Protein AF-A0A496UBU1-F1 (afdb_monomer)

Sequence (103 aa):
MRTKIIILSIVVLLAPACGTSVSSLDEIQDRLNRNKCRMNREDLVFAIQGLEYEMDTVFTSIPQNLLDDSLLICPADSSLYVMITDGDNRRIQCSFCGDDSSF

Radius of gyration: 25.53 Å; Cα contacts (8 Å, |Δi|>4): 76; chains: 1; bounding box: 55×26×77 Å

Structure (mmCIF, N/CA/C/O backbone):
data_AF-A0A496UBU1-F1
#
_entry.id   AF-A0A496UBU1-F1
#
loop_
_atom_site.group_PDB
_atom_site.id
_atom_site.type_symbol
_atom_site.label_atom_id
_atom_site.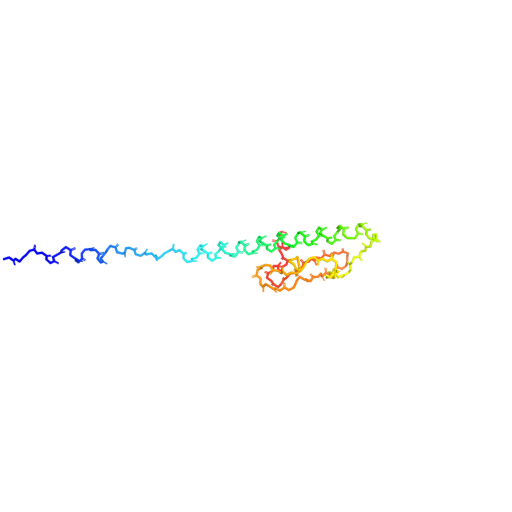label_alt_id
_atom_site.label_comp_id
_atom_site.label_asym_id
_atom_site.label_entity_id
_atom_site.label_seq_id
_atom_site.pdbx_PDB_ins_code
_atom_site.Cartn_x
_atom_site.Cartn_y
_atom_site.Cartn_z
_atom_site.occupancy
_atom_site.B_is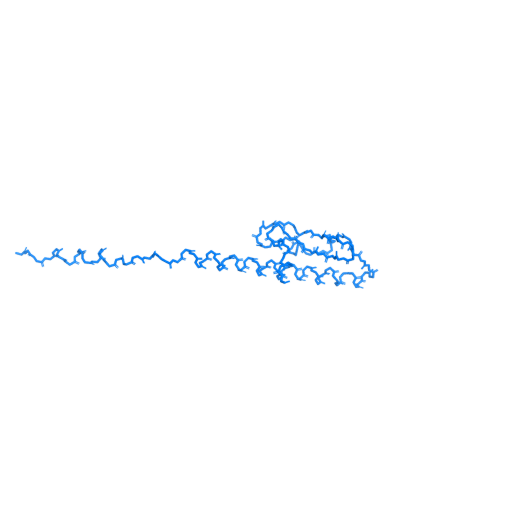o_or_equiv
_atom_site.auth_seq_id
_atom_site.auth_comp_id
_atom_site.auth_asym_id
_atom_site.auth_atom_id
_atom_site.pdbx_PDB_model_num
ATOM 1 N N . MET A 1 1 ? -43.960 0.366 63.990 1.00 46.31 1 MET A N 1
ATOM 2 C CA . MET A 1 1 ? -43.070 -0.217 62.959 1.00 46.31 1 MET A CA 1
ATOM 3 C C . MET A 1 1 ? -42.828 0.821 61.864 1.00 46.31 1 MET A C 1
ATOM 5 O O . MET A 1 1 ? -43.608 0.905 60.927 1.00 46.31 1 MET A O 1
ATOM 9 N N . ARG A 1 2 ? -41.827 1.695 62.024 1.00 52.62 2 ARG A N 1
ATOM 10 C CA . ARG A 1 2 ? -41.523 2.800 61.091 1.00 52.62 2 ARG A CA 1
ATOM 11 C C . ARG A 1 2 ? -40.009 3.029 61.059 1.00 52.62 2 ARG A C 1
ATOM 13 O O . ARG A 1 2 ? -39.524 4.019 61.582 1.00 52.62 2 ARG A O 1
ATOM 20 N N . THR A 1 3 ? -39.257 2.074 60.517 1.00 52.53 3 THR A N 1
ATOM 21 C CA . THR A 1 3 ? -37.785 2.184 60.466 1.00 52.53 3 THR A CA 1
ATOM 22 C C . THR A 1 3 ? -37.194 1.280 59.385 1.00 52.53 3 THR A C 1
ATOM 24 O O . THR A 1 3 ? -36.354 0.437 59.660 1.00 52.53 3 THR A O 1
ATOM 27 N N . LYS A 1 4 ? -37.680 1.376 58.140 1.00 50.75 4 LYS A N 1
ATOM 28 C CA . LYS A 1 4 ? -37.079 0.628 57.012 1.00 50.75 4 LYS A CA 1
ATOM 29 C C . LYS A 1 4 ? -36.929 1.411 55.699 1.00 50.75 4 LYS A C 1
ATOM 31 O O . LYS A 1 4 ? -36.459 0.840 54.729 1.00 50.75 4 LYS A O 1
ATOM 36 N N . ILE A 1 5 ? -37.274 2.703 55.650 1.00 54.75 5 ILE A N 1
ATOM 37 C CA . ILE A 1 5 ? -37.306 3.465 54.379 1.00 54.75 5 ILE A CA 1
ATOM 38 C C . ILE A 1 5 ? -36.032 4.309 54.147 1.00 54.75 5 ILE A C 1
ATOM 40 O O . ILE A 1 5 ? -35.789 4.762 53.040 1.00 54.75 5 ILE A O 1
ATOM 44 N N . ILE A 1 6 ? -35.154 4.473 55.143 1.00 51.53 6 ILE A N 1
ATOM 45 C CA . ILE A 1 6 ? -34.005 5.400 55.036 1.00 51.53 6 ILE A CA 1
ATOM 46 C C . ILE A 1 6 ? -32.822 4.804 54.241 1.00 51.53 6 ILE A C 1
ATOM 48 O O . ILE A 1 6 ? -31.971 5.537 53.752 1.00 51.53 6 ILE A O 1
ATOM 52 N N . ILE A 1 7 ? -32.769 3.481 54.048 1.00 52.53 7 ILE A N 1
ATOM 53 C CA . ILE A 1 7 ? -31.596 2.817 53.447 1.00 52.53 7 ILE A CA 1
ATOM 54 C C . ILE A 1 7 ? -31.634 2.842 51.905 1.00 52.53 7 ILE A C 1
ATOM 56 O O . ILE A 1 7 ? -30.587 2.765 51.268 1.00 52.53 7 ILE A O 1
ATOM 60 N N . LEU A 1 8 ? -32.805 3.028 51.280 1.00 47.91 8 LEU A N 1
ATOM 61 C CA . LEU A 1 8 ? -32.906 3.040 49.812 1.00 47.91 8 LEU A CA 1
ATOM 62 C C . LEU A 1 8 ? -32.420 4.357 49.176 1.00 47.91 8 LEU A C 1
ATOM 64 O O . LEU A 1 8 ? -32.061 4.377 48.003 1.00 47.91 8 LEU A O 1
ATOM 68 N N . SER A 1 9 ? -32.371 5.449 49.943 1.00 49.06 9 SER A N 1
ATOM 69 C CA . SER A 1 9 ? -32.007 6.780 49.437 1.00 49.06 9 SER A CA 1
ATOM 70 C C . SER A 1 9 ? -30.496 6.991 49.297 1.00 49.06 9 SER A C 1
ATOM 72 O O . SER A 1 9 ? -30.072 7.926 48.627 1.00 49.06 9 SER A O 1
ATOM 74 N N . ILE A 1 10 ? -29.675 6.143 49.925 1.00 52.09 10 ILE A N 1
ATOM 75 C CA . ILE A 1 10 ? -28.210 6.302 49.950 1.00 52.09 10 ILE A CA 1
ATOM 76 C C . ILE A 1 10 ? -27.555 5.648 48.723 1.00 52.09 10 ILE A C 1
ATOM 78 O O . ILE A 1 10 ? -26.524 6.120 48.255 1.00 52.09 10 ILE A O 1
ATOM 82 N N . VAL A 1 11 ? -28.180 4.624 48.131 1.00 53.03 11 VAL A N 1
ATOM 83 C CA . VAL A 1 11 ? -27.635 3.936 46.944 1.00 53.03 11 VAL A CA 1
ATOM 84 C C . VAL A 1 11 ? -27.748 4.797 45.676 1.00 53.03 11 VAL A C 1
ATOM 86 O O . VAL A 1 11 ? -26.901 4.706 44.796 1.00 53.03 11 VAL A O 1
ATOM 89 N N . VAL A 1 12 ? -28.729 5.703 45.602 1.00 53.47 12 VAL A N 1
ATOM 90 C CA . VAL A 1 12 ? -28.912 6.612 44.450 1.00 53.47 12 VAL A CA 1
ATOM 91 C C . VAL A 1 12 ? -27.923 7.793 44.468 1.00 53.47 12 VAL A C 1
ATOM 93 O O . VAL A 1 12 ? -27.646 8.383 43.431 1.00 53.47 12 VAL A O 1
ATOM 96 N N . LEU A 1 13 ? -27.329 8.108 45.624 1.00 49.25 13 LEU A N 1
ATOM 97 C CA . LEU A 1 13 ? -26.330 9.178 45.788 1.00 49.25 13 LEU A CA 1
ATOM 98 C C . LEU A 1 13 ? -24.878 8.707 45.583 1.00 49.25 13 LEU A C 1
ATOM 100 O O . LEU A 1 13 ? -23.959 9.521 45.613 1.00 49.25 13 LEU A O 1
ATOM 104 N N . LEU A 1 14 ? -24.673 7.409 45.342 1.00 49.53 14 LEU A N 1
ATOM 105 C CA . LEU A 1 14 ? -23.378 6.776 45.062 1.00 49.53 14 LEU A CA 1
ATOM 106 C C . LEU A 1 14 ? -23.234 6.379 43.586 1.00 49.53 14 LEU A C 1
ATOM 108 O O . LEU A 1 14 ? -22.511 5.441 43.262 1.00 49.53 14 LEU A O 1
ATOM 112 N N . ALA A 1 15 ? -23.869 7.125 42.683 1.00 48.31 15 ALA A N 1
ATOM 113 C CA . ALA A 1 15 ? -23.397 7.241 41.311 1.00 48.31 15 ALA A CA 1
ATOM 114 C C . ALA A 1 15 ? -22.420 8.430 41.238 1.00 48.31 15 ALA A C 1
ATOM 116 O O . ALA A 1 15 ? -22.824 9.516 40.811 1.00 48.31 15 ALA A O 1
ATOM 117 N N . PRO A 1 16 ? -21.147 8.303 41.677 1.00 47.47 16 PRO A N 1
ATOM 118 C CA . PRO A 1 16 ? -20.160 9.273 41.265 1.00 47.47 16 PRO A CA 1
ATOM 119 C C . PRO A 1 16 ? -20.033 9.124 39.750 1.00 47.47 16 PRO A C 1
ATO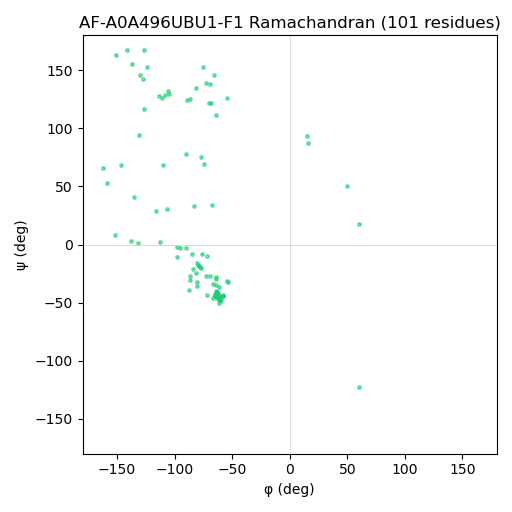M 121 O O . PRO A 1 16 ? -19.629 8.082 39.242 1.00 47.47 16 PRO A O 1
ATOM 124 N N . ALA A 1 17 ? -20.487 10.159 39.050 1.00 52.69 17 ALA A N 1
ATOM 125 C CA . ALA A 1 17 ? -19.939 10.649 37.799 1.00 52.69 17 ALA A CA 1
ATOM 126 C C . ALA A 1 17 ? -18.987 9.666 37.089 1.00 52.69 17 ALA A C 1
ATOM 128 O O . ALA A 1 17 ? -17.768 9.751 37.225 1.00 52.69 17 ALA A O 1
ATOM 129 N N . CYS A 1 18 ? -19.539 8.776 36.262 1.00 55.59 18 CYS A N 1
ATOM 130 C CA . CYS A 1 18 ? -18.784 8.169 35.169 1.00 55.59 18 CYS A CA 1
ATOM 131 C C . CYS A 1 18 ? -18.644 9.249 34.084 1.00 55.59 18 CYS A C 1
ATOM 133 O O . CYS A 1 18 ? -19.358 9.273 33.088 1.00 55.59 18 CYS A O 1
ATOM 135 N N . GLY A 1 19 ? -17.844 10.266 34.394 1.00 49.97 19 GLY A N 1
ATOM 136 C CA . GLY A 1 19 ? -17.845 11.555 33.717 1.00 49.97 19 GLY A CA 1
ATOM 137 C C . GLY A 1 19 ? -16.439 12.034 33.410 1.00 49.97 19 GLY A C 1
ATOM 138 O O . GLY A 1 19 ? -16.171 13.208 33.598 1.00 49.97 19 GLY A O 1
ATOM 139 N N . THR A 1 20 ? -15.547 11.140 32.978 1.00 53.44 20 THR A N 1
ATOM 140 C CA . THR A 1 20 ? -14.216 11.474 32.437 1.00 53.44 20 THR A CA 1
ATOM 141 C C . TH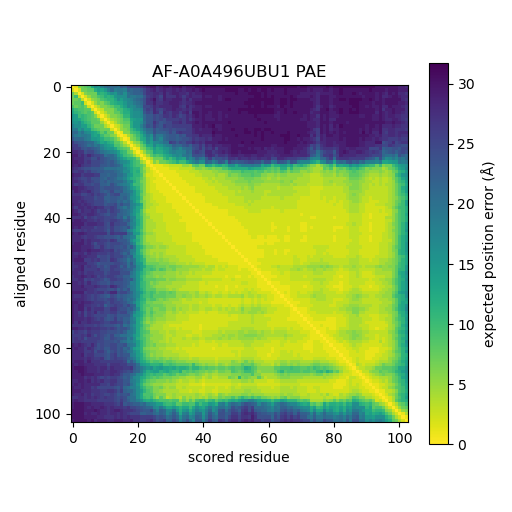R A 1 20 ? -13.644 10.293 31.637 1.00 53.44 20 THR A C 1
ATOM 143 O O . THR A 1 20 ? -12.675 9.662 32.050 1.00 53.44 20 THR A O 1
ATOM 146 N N . SER A 1 21 ? -14.235 9.910 30.499 1.00 46.53 21 SER A N 1
ATOM 147 C CA . SER A 1 21 ? -13.607 8.873 29.640 1.00 46.53 21 SER A CA 1
ATOM 148 C C . SER A 1 21 ? -13.926 8.956 28.148 1.00 46.53 21 SER A C 1
ATOM 150 O O . SER A 1 21 ? -13.567 8.047 27.413 1.00 46.53 21 SER A O 1
ATOM 152 N N . VAL A 1 22 ? -14.595 10.009 27.672 1.00 50.56 22 VAL A N 1
ATOM 153 C CA . VAL A 1 22 ? -14.911 10.115 26.235 1.00 50.56 22 VAL A CA 1
ATOM 154 C C . VAL A 1 22 ? -13.694 10.626 25.449 1.00 50.56 22 VAL A C 1
ATOM 156 O O . VAL A 1 22 ? -13.389 10.110 24.386 1.00 50.56 22 VAL A O 1
ATOM 159 N N . SER A 1 23 ? -12.891 11.528 26.034 1.00 53.38 23 SER A N 1
ATOM 160 C CA . SER A 1 23 ? -11.725 12.112 25.347 1.00 53.38 23 SER A CA 1
ATOM 161 C C . SER A 1 23 ? -10.566 11.136 25.096 1.00 53.38 23 SER A C 1
ATOM 163 O O . SER A 1 23 ? -9.799 11.361 24.168 1.00 53.38 23 SER A O 1
ATOM 165 N N . SER A 1 24 ? -10.393 10.089 25.913 1.00 63.59 24 SER A N 1
ATOM 166 C CA . SER A 1 24 ? -9.265 9.153 25.767 1.00 63.59 24 SER A CA 1
ATOM 167 C C . SER A 1 24 ? -9.552 8.025 24.779 1.00 63.59 24 SER A C 1
ATOM 169 O O . SER A 1 24 ? -8.633 7.534 24.132 1.00 63.59 24 SER A O 1
ATOM 171 N N . LEU A 1 25 ? -10.812 7.604 24.650 1.00 77.56 25 LEU A N 1
ATOM 172 C CA . LEU A 1 25 ? -11.208 6.541 23.726 1.00 77.56 25 LEU A CA 1
ATOM 173 C C . LEU A 1 25 ? -11.140 7.003 22.272 1.00 77.56 25 LEU A C 1
ATOM 175 O O . LEU A 1 25 ? -10.591 6.277 21.445 1.00 77.56 25 LEU A O 1
ATOM 179 N N . ASP A 1 26 ? -11.611 8.216 21.985 1.00 80.06 26 ASP A N 1
ATOM 180 C CA . ASP A 1 26 ? -11.547 8.791 20.638 1.00 80.06 26 ASP A CA 1
ATOM 181 C C . ASP A 1 26 ? -10.089 8.982 20.189 1.00 80.06 26 ASP A C 1
ATOM 183 O O . ASP A 1 26 ? -9.719 8.598 19.082 1.00 80.06 26 ASP A O 1
ATOM 187 N N . GLU A 1 27 ? -9.211 9.452 21.084 1.00 82.56 27 GLU A N 1
ATOM 188 C CA . GLU A 1 27 ? -7.775 9.579 20.800 1.00 82.56 27 GLU A CA 1
ATOM 189 C C . GLU A 1 27 ? -7.112 8.215 20.528 1.00 82.56 27 GLU A C 1
ATOM 191 O O . GLU A 1 27 ? -6.288 8.074 19.617 1.00 82.56 27 GLU A O 1
ATOM 196 N N . ILE A 1 28 ? -7.471 7.184 21.299 1.00 86.62 28 ILE A N 1
ATOM 197 C CA . ILE A 1 28 ? -6.965 5.820 21.096 1.00 86.62 28 ILE A CA 1
ATOM 198 C C . ILE A 1 28 ? -7.446 5.265 19.754 1.00 86.62 28 ILE A C 1
ATOM 200 O O . ILE A 1 28 ? -6.650 4.669 19.022 1.00 86.62 28 ILE A O 1
ATOM 204 N N . GLN A 1 29 ? -8.720 5.470 19.423 1.00 86.62 29 GLN A N 1
ATOM 205 C CA . GLN A 1 29 ? -9.308 5.017 18.169 1.00 86.62 29 GLN A CA 1
ATOM 206 C C . GLN A 1 29 ? -8.625 5.677 16.966 1.00 86.62 29 GLN A C 1
ATOM 208 O O . GLN A 1 29 ? -8.244 4.990 16.014 1.00 86.62 29 GLN A O 1
ATOM 213 N N . ASP A 1 30 ? -8.382 6.981 17.044 1.00 85.25 30 ASP A N 1
ATOM 214 C CA . ASP A 1 30 ? -7.664 7.744 16.027 1.00 85.25 30 ASP A CA 1
ATOM 215 C C . ASP A 1 30 ? -6.234 7.239 15.818 1.00 85.25 30 ASP A C 1
ATOM 217 O O . ASP A 1 30 ? -5.789 7.032 14.684 1.00 85.25 30 ASP A O 1
ATOM 221 N N . ARG A 1 31 ? -5.503 6.987 16.909 1.00 86.44 31 ARG A N 1
ATOM 222 C CA . ARG A 1 31 ? -4.141 6.433 16.841 1.00 86.44 31 ARG A CA 1
ATOM 223 C C . ARG A 1 31 ? -4.130 5.029 16.245 1.00 86.44 31 ARG A C 1
ATOM 225 O O . ARG A 1 31 ? -3.239 4.713 15.456 1.00 86.44 31 ARG A O 1
ATOM 232 N N . LEU A 1 32 ? -5.107 4.195 16.596 1.00 90.06 32 LEU A N 1
ATOM 233 C CA . LEU A 1 32 ? -5.275 2.865 16.012 1.00 90.06 32 LEU A CA 1
ATOM 234 C C . LEU A 1 32 ? -5.532 2.945 14.507 1.00 90.06 32 LEU A C 1
ATOM 236 O O . LEU A 1 32 ? -4.884 2.224 13.751 1.00 90.06 32 LEU A O 1
ATOM 240 N N . ASN A 1 33 ? -6.424 3.831 14.070 1.00 88.69 33 ASN A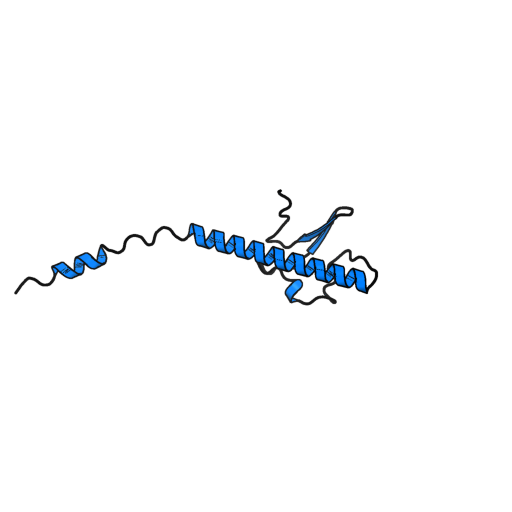 N 1
ATOM 241 C CA . ASN A 1 33 ? -6.751 4.003 12.656 1.00 88.69 33 ASN A CA 1
ATOM 242 C C . ASN A 1 33 ? -5.547 4.513 11.848 1.00 88.69 33 ASN A C 1
ATOM 244 O O . ASN A 1 33 ? -5.240 3.944 10.798 1.00 88.69 33 ASN A O 1
ATOM 248 N N . ARG A 1 34 ? -4.795 5.494 12.371 1.00 87.88 34 ARG A N 1
ATOM 249 C CA . ARG A 1 34 ? -3.538 5.959 11.750 1.00 87.88 34 ARG A CA 1
ATOM 250 C C . ARG A 1 34 ? -2.494 4.845 11.651 1.00 87.88 34 ARG A C 1
ATOM 252 O O . ARG A 1 34 ? -1.907 4.650 10.592 1.00 87.88 34 ARG A O 1
ATOM 259 N N . ASN A 1 35 ? -2.308 4.061 12.714 1.00 89.38 35 ASN A N 1
ATOM 260 C CA . ASN A 1 35 ? -1.357 2.946 12.704 1.00 89.38 35 ASN A CA 1
ATOM 261 C C . ASN A 1 35 ? -1.748 1.846 11.710 1.00 89.38 35 ASN A C 1
ATOM 263 O O . ASN A 1 35 ? -0.891 1.374 10.967 1.00 89.38 35 ASN A O 1
ATOM 267 N N . LYS A 1 36 ? -3.030 1.458 11.670 1.00 90.62 36 LYS A N 1
ATOM 268 C CA . LYS A 1 36 ? -3.539 0.473 10.701 1.00 90.62 36 LYS A CA 1
ATOM 269 C C . LYS A 1 36 ? -3.291 0.932 9.273 1.00 90.62 36 LYS A C 1
ATOM 271 O O . LYS A 1 36 ? -2.826 0.159 8.445 1.00 90.62 36 LYS A O 1
ATOM 276 N N . CYS A 1 37 ? -3.570 2.201 9.007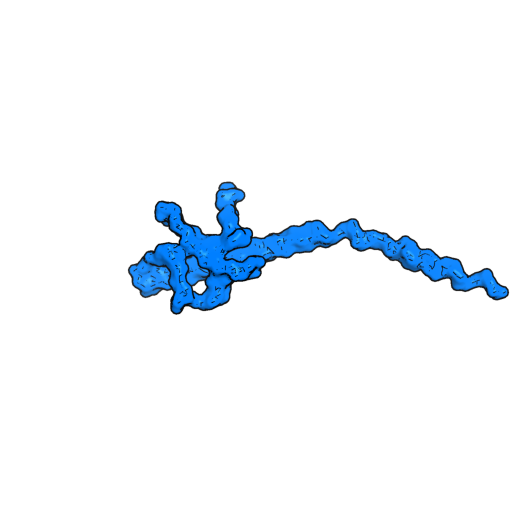 1.00 90.38 37 CYS A N 1
ATOM 277 C CA . CYS A 1 37 ? -3.349 2.778 7.699 1.00 90.38 37 CYS A CA 1
ATOM 278 C C . CYS A 1 37 ? -1.870 2.829 7.308 1.00 90.38 37 CYS A C 1
ATOM 280 O O . CYS A 1 37 ? -1.535 2.501 6.171 1.00 90.38 37 CYS A O 1
ATOM 282 N N . ARG A 1 38 ? -0.986 3.212 8.239 1.00 90.50 38 ARG A N 1
ATOM 283 C CA . ARG A 1 38 ? 0.462 3.221 8.005 1.00 90.50 38 ARG A CA 1
ATOM 284 C C . ARG A 1 38 ? 0.974 1.825 7.664 1.00 90.50 38 ARG A C 1
ATOM 286 O O . ARG A 1 38 ? 1.684 1.684 6.680 1.00 90.50 38 ARG A O 1
ATOM 293 N N . MET A 1 39 ? 0.572 0.822 8.443 1.00 92.69 39 MET A N 1
ATOM 294 C CA . MET A 1 39 ? 0.977 -0.568 8.232 1.00 92.69 39 MET A CA 1
ATOM 295 C C . MET A 1 39 ? 0.511 -1.077 6.863 1.00 92.69 39 MET A C 1
ATOM 297 O O . MET A 1 39 ? 1.330 -1.511 6.067 1.00 92.69 39 MET A O 1
ATOM 301 N N . ASN A 1 40 ? -0.772 -0.897 6.530 1.00 94.00 40 ASN A N 1
ATOM 302 C CA . ASN A 1 40 ? -1.302 -1.334 5.237 1.00 94.00 40 ASN A CA 1
ATOM 303 C C . ASN A 1 40 ? -0.659 -0.592 4.051 1.00 94.00 40 ASN A C 1
ATOM 305 O O . ASN A 1 40 ? -0.440 -1.170 2.991 1.00 94.00 40 ASN A O 1
ATOM 309 N N . ARG A 1 41 ? -0.323 0.694 4.227 1.00 93.06 41 ARG A N 1
ATOM 310 C CA . ARG A 1 41 ? 0.427 1.468 3.229 1.00 93.06 41 ARG A CA 1
ATOM 311 C C . ARG A 1 41 ? 1.831 0.900 3.023 1.00 93.06 41 ARG A C 1
ATOM 313 O O . ARG A 1 41 ? 2.263 0.802 1.882 1.00 93.06 41 ARG A O 1
ATOM 320 N N . GLU A 1 42 ? 2.546 0.575 4.097 1.00 93.31 42 GLU A N 1
ATOM 321 C CA . GLU A 1 42 ? 3.883 -0.029 4.017 1.00 93.31 42 GLU A CA 1
ATOM 322 C C . GLU A 1 42 ? 3.824 -1.396 3.328 1.00 93.31 42 GLU A C 1
ATOM 324 O O . GLU A 1 42 ? 4.595 -1.628 2.398 1.00 93.31 42 GLU A O 1
ATOM 329 N N . ASP A 1 43 ? 2.855 -2.240 3.687 1.00 95.19 43 ASP A N 1
ATOM 330 C CA . ASP A 1 43 ? 2.631 -3.539 3.042 1.00 95.19 43 ASP A CA 1
ATOM 331 C C . ASP A 1 43 ? 2.371 -3.384 1.534 1.00 95.19 43 ASP A C 1
ATOM 333 O O . ASP A 1 43 ? 2.968 -4.086 0.716 1.00 95.19 43 ASP A O 1
ATOM 337 N N . LEU A 1 44 ? 1.543 -2.408 1.144 1.00 95.12 44 LEU A N 1
ATOM 338 C CA . LEU A 1 44 ? 1.285 -2.084 -0.259 1.00 95.12 44 LEU A CA 1
ATOM 339 C C . LEU A 1 44 ? 2.548 -1.587 -0.987 1.00 95.12 44 LEU A C 1
ATOM 341 O O . LEU A 1 44 ? 2.788 -1.983 -2.128 1.00 95.12 44 LEU A O 1
ATOM 345 N N . VAL A 1 45 ? 3.375 -0.749 -0.348 1.00 94.06 45 VAL A N 1
ATOM 346 C CA . VAL A 1 45 ? 4.664 -0.314 -0.919 1.00 94.06 45 VAL A CA 1
ATOM 347 C C . VAL A 1 45 ? 5.574 -1.516 -1.157 1.00 94.06 45 VAL A C 1
ATOM 349 O O . VAL A 1 45 ? 6.125 -1.643 -2.251 1.00 94.06 45 VAL A O 1
ATOM 352 N N . PHE A 1 46 ? 5.710 -2.407 -0.174 1.00 95.50 46 PHE A N 1
ATOM 353 C CA . PHE A 1 46 ? 6.532 -3.608 -0.309 1.00 95.50 46 PHE A CA 1
ATOM 354 C C . PHE A 1 46 ? 6.021 -4.536 -1.411 1.00 95.50 46 PHE A C 1
ATOM 356 O O . PHE A 1 46 ? 6.824 -5.038 -2.196 1.00 95.50 46 PHE A O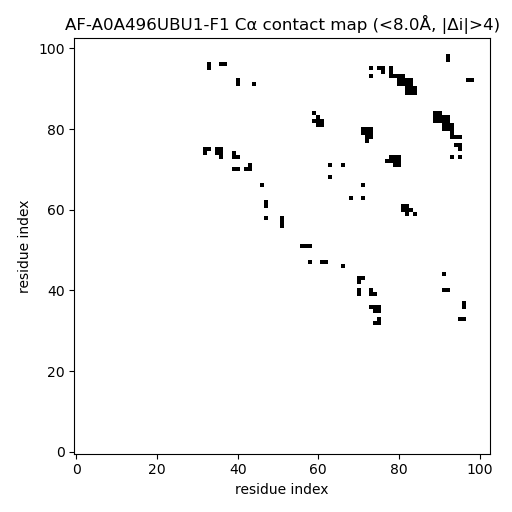 1
ATOM 363 N N . ALA A 1 47 ? 4.705 -4.725 -1.520 1.00 96.50 47 ALA A N 1
ATOM 364 C CA . ALA A 1 47 ? 4.110 -5.540 -2.574 1.00 96.50 47 ALA A CA 1
ATOM 365 C C . ALA A 1 47 ? 4.401 -4.966 -3.971 1.00 96.50 47 ALA A C 1
ATOM 367 O O . ALA A 1 47 ? 4.827 -5.696 -4.864 1.00 96.50 47 ALA A O 1
ATOM 368 N N . ILE A 1 48 ? 4.250 -3.648 -4.149 1.00 96.06 48 ILE A N 1
ATOM 369 C CA . ILE A 1 48 ? 4.582 -2.980 -5.415 1.00 96.06 48 ILE A CA 1
ATOM 370 C C . ILE A 1 48 ? 6.074 -3.119 -5.723 1.00 96.06 48 ILE A C 1
ATOM 372 O O . ILE A 1 48 ? 6.415 -3.492 -6.838 1.00 96.06 48 ILE A O 1
ATOM 376 N N . GLN A 1 49 ? 6.961 -2.876 -4.755 1.00 95.31 49 GLN A N 1
ATOM 377 C CA . GLN A 1 49 ? 8.408 -3.027 -4.952 1.00 95.31 49 GLN A CA 1
ATOM 378 C C . GLN A 1 49 ? 8.806 -4.465 -5.309 1.00 95.31 49 GLN A C 1
ATOM 380 O O . GLN A 1 49 ? 9.695 -4.666 -6.135 1.00 95.31 49 GLN A O 1
ATOM 385 N N . GLY A 1 50 ? 8.139 -5.459 -4.718 1.00 96.81 50 GLY A N 1
ATOM 386 C CA . GLY A 1 50 ? 8.312 -6.865 -5.078 1.00 96.81 50 GLY A CA 1
ATOM 387 C C . GLY A 1 50 ? 7.954 -7.120 -6.542 1.00 96.81 50 GLY A C 1
ATOM 388 O O . GLY A 1 50 ? 8.762 -7.678 -7.280 1.00 96.81 50 GLY A O 1
ATOM 389 N N . LEU A 1 51 ? 6.797 -6.624 -6.989 1.00 97.06 51 LEU A N 1
ATOM 390 C CA . LEU A 1 51 ? 6.370 -6.733 -8.388 1.00 97.06 51 LEU A CA 1
ATOM 391 C C . LEU A 1 51 ? 7.312 -5.990 -9.347 1.00 97.06 51 LEU A C 1
ATOM 393 O O . LEU A 1 51 ? 7.633 -6.508 -10.413 1.00 97.06 51 LEU A O 1
ATOM 397 N N . GLU A 1 52 ? 7.772 -4.792 -8.979 1.00 96.44 52 GLU A N 1
ATOM 398 C CA . GLU A 1 52 ? 8.744 -4.015 -9.763 1.00 96.44 52 GLU A CA 1
ATOM 399 C C . GLU A 1 52 ? 10.042 -4.793 -9.976 1.00 96.44 52 GLU A C 1
ATOM 401 O O . GLU A 1 52 ? 10.562 -4.839 -11.092 1.00 96.44 52 GLU A O 1
ATOM 406 N N . TYR A 1 53 ? 10.531 -5.448 -8.921 1.00 97.19 53 TYR A N 1
ATOM 407 C CA . TYR A 1 53 ? 11.721 -6.286 -8.983 1.00 97.19 53 TYR A CA 1
ATOM 408 C C . TYR A 1 53 ? 11.512 -7.533 -9.850 1.00 97.19 53 TYR A C 1
ATOM 410 O O . TYR A 1 53 ? 12.357 -7.849 -10.686 1.00 97.19 53 TYR A O 1
ATOM 418 N N . GLU A 1 54 ? 10.391 -8.237 -9.679 1.00 97.31 54 GLU A N 1
ATOM 419 C CA . GLU A 1 54 ? 10.092 -9.460 -10.436 1.00 97.31 54 GLU A CA 1
ATOM 420 C C . GLU A 1 54 ? 9.878 -9.196 -11.931 1.00 97.31 54 GLU A C 1
ATOM 422 O O . GLU A 1 54 ? 10.232 -10.029 -12.768 1.00 97.31 54 GLU A O 1
ATOM 427 N N . MET A 1 55 ? 9.302 -8.042 -12.269 1.00 96.94 55 MET A N 1
ATOM 428 C CA . MET A 1 55 ? 8.950 -7.676 -13.641 1.00 96.94 55 MET A CA 1
ATOM 429 C C . MET A 1 55 ? 9.985 -6.782 -14.334 1.00 96.94 55 MET A C 1
ATOM 431 O O . MET A 1 55 ? 9.780 -6.442 -15.499 1.00 96.94 55 MET A O 1
ATOM 435 N N . ASP A 1 56 ? 11.060 -6.394 -13.639 1.00 96.19 56 ASP A N 1
ATOM 436 C CA . ASP A 1 56 ? 12.069 -5.432 -14.110 1.00 96.19 56 ASP A CA 1
ATOM 437 C C . ASP A 1 56 ? 11.421 -4.146 -14.661 1.00 96.19 56 ASP A C 1
ATOM 439 O O . ASP A 1 56 ? 11.635 -3.717 -15.799 1.00 96.19 56 ASP A O 1
ATOM 443 N N . THR A 1 57 ? 10.521 -3.562 -13.867 1.00 94.75 57 THR A N 1
ATOM 444 C CA . THR A 1 57 ? 9.736 -2.391 -14.267 1.00 94.75 57 THR A CA 1
ATOM 445 C C . THR A 1 57 ? 9.555 -1.404 -13.125 1.00 94.75 57 THR A C 1
ATOM 447 O O . THR A 1 57 ? 9.819 -1.707 -11.967 1.00 94.75 57 THR A O 1
ATOM 450 N N . VAL A 1 58 ? 9.086 -0.202 -13.455 1.00 92.69 58 VAL A N 1
ATOM 451 C CA . VAL A 1 58 ? 8.752 0.840 -12.483 1.00 92.69 58 VAL A CA 1
ATOM 452 C C . VAL A 1 58 ? 7.330 1.300 -12.756 1.00 92.69 58 VAL A C 1
ATOM 454 O O . VAL A 1 58 ? 7.033 1.847 -13.822 1.00 92.69 58 VAL A O 1
ATOM 457 N N . PHE A 1 59 ? 6.438 1.089 -11.794 1.00 92.25 59 PHE A N 1
ATOM 458 C CA . PHE A 1 59 ? 5.048 1.491 -11.918 1.00 92.25 59 PHE A CA 1
ATOM 459 C C . PHE A 1 59 ? 4.875 2.981 -11.600 1.00 92.25 59 PHE A C 1
ATOM 461 O O . PHE A 1 59 ? 5.373 3.510 -10.605 1.00 92.25 59 PHE A O 1
ATOM 468 N N . THR A 1 60 ? 4.112 3.668 -12.446 1.00 91.00 60 THR A N 1
ATOM 469 C CA . THR A 1 60 ? 3.685 5.064 -12.238 1.00 91.00 60 THR A CA 1
ATOM 470 C C . THR A 1 60 ? 2.295 5.166 -11.604 1.00 91.00 60 THR A C 1
ATOM 472 O O . THR A 1 60 ? 1.807 6.258 -11.328 1.00 91.00 60 THR A O 1
ATOM 475 N N . SER A 1 61 ? 1.636 4.027 -11.385 1.00 92.75 61 SER A N 1
ATOM 476 C CA . SER A 1 61 ? 0.332 3.903 -10.734 1.00 92.75 61 SER A CA 1
ATOM 477 C C . SER A 1 61 ? 0.235 2.550 -10.029 1.00 92.75 61 SER A C 1
ATOM 479 O O . SER A 1 61 ? 1.023 1.653 -10.306 1.00 92.75 61 SER A O 1
ATOM 481 N N . ILE A 1 62 ? -0.710 2.388 -9.101 1.00 94.12 62 ILE A N 1
ATOM 482 C CA . ILE A 1 62 ? -0.879 1.119 -8.378 1.00 94.12 62 ILE A CA 1
ATOM 483 C C . ILE A 1 62 ? -1.392 0.046 -9.359 1.00 94.12 62 ILE A C 1
ATOM 485 O O . ILE A 1 62 ? -2.468 0.243 -9.932 1.00 94.12 62 ILE A O 1
ATOM 489 N N . PRO A 1 63 ? -0.680 -1.083 -9.550 1.00 94.12 63 PRO A N 1
ATOM 490 C CA . PRO A 1 63 ? -1.094 -2.149 -10.459 1.00 94.12 63 PRO A CA 1
ATOM 491 C C . PRO A 1 63 ? -2.209 -2.997 -9.827 1.00 94.12 63 PRO A C 1
ATOM 493 O O . PRO A 1 63 ? -1.980 -4.107 -9.355 1.00 94.12 63 PRO A O 1
ATOM 496 N N . GLN A 1 64 ? -3.433 -2.461 -9.791 1.00 93.19 64 GLN A N 1
ATOM 497 C CA . GLN A 1 64 ? -4.576 -3.055 -9.075 1.00 93.19 64 GLN A CA 1
ATOM 498 C C . GLN A 1 64 ? -4.872 -4.508 -9.473 1.00 93.19 64 GLN A C 1
ATOM 500 O O . GLN A 1 64 ? -5.323 -5.292 -8.655 1.00 93.19 64 GLN A O 1
ATOM 505 N N . ASN A 1 65 ? -4.599 -4.884 -10.721 1.00 93.19 65 ASN A N 1
ATOM 506 C CA . ASN A 1 65 ? -4.831 -6.232 -11.239 1.00 93.19 65 ASN A CA 1
ATOM 507 C C . ASN A 1 65 ? -3.790 -7.273 -10.789 1.00 93.19 65 ASN A C 1
ATOM 509 O O . ASN A 1 65 ? -3.955 -8.451 -11.100 1.00 93.19 65 ASN A O 1
ATOM 513 N N . LEU A 1 66 ? -2.707 -6.843 -10.139 1.00 93.19 66 LEU A N 1
ATOM 514 C CA . LEU A 1 66 ? -1.607 -7.697 -9.678 1.00 93.19 66 LEU A CA 1
ATOM 515 C C . LEU A 1 66 ? -1.527 -7.781 -8.147 1.00 93.19 66 LEU A C 1
ATOM 517 O O . LEU A 1 66 ? -0.614 -8.406 -7.618 1.00 93.19 66 LEU A O 1
ATOM 521 N N . LEU A 1 67 ? -2.449 -7.128 -7.440 1.00 94.06 67 LEU A N 1
ATOM 522 C CA . LEU A 1 67 ? -2.445 -6.991 -5.988 1.00 94.06 67 LEU A CA 1
ATOM 523 C C . LEU A 1 67 ? -3.754 -7.515 -5.402 1.00 94.06 67 LEU A C 1
ATOM 525 O O . LEU A 1 67 ? -4.797 -7.460 -6.047 1.00 94.06 67 LEU A O 1
ATOM 529 N N . ASP A 1 68 ? -3.699 -7.974 -4.154 1.00 93.00 68 ASP A N 1
ATOM 530 C CA . ASP A 1 68 ? -4.894 -8.370 -3.416 1.00 93.00 68 ASP A CA 1
ATOM 531 C C . ASP A 1 68 ? -5.763 -7.150 -3.071 1.00 93.00 68 ASP A C 1
ATOM 533 O O . ASP A 1 68 ? -5.260 -6.126 -2.595 1.00 93.00 68 ASP A O 1
ATOM 537 N N . ASP A 1 69 ? -7.086 -7.286 -3.216 1.00 88.06 69 ASP A N 1
ATOM 538 C CA . ASP A 1 69 ? -8.066 -6.222 -2.939 1.00 88.06 69 ASP A CA 1
ATOM 539 C C . ASP A 1 69 ? -7.921 -5.621 -1.530 1.00 88.06 69 ASP A C 1
ATOM 541 O O . ASP A 1 69 ? -8.152 -4.428 -1.321 1.00 88.06 69 ASP A O 1
ATOM 545 N N . SER A 1 70 ? -7.496 -6.429 -0.553 1.00 89.94 70 SER A N 1
ATOM 546 C CA . SER A 1 70 ? -7.282 -5.987 0.829 1.00 89.94 70 SER A CA 1
ATOM 547 C C . SER A 1 70 ? -6.180 -4.938 0.969 1.00 89.94 70 SER A C 1
ATOM 549 O O . SER A 1 70 ? -6.243 -4.121 1.884 1.00 89.94 70 SER A O 1
ATOM 551 N N . LEU A 1 71 ? -5.186 -4.937 0.077 1.00 92.94 71 LEU A N 1
ATOM 552 C CA . LEU A 1 71 ? -4.094 -3.960 0.094 1.00 92.94 71 LEU A CA 1
ATOM 553 C C . LEU A 1 71 ? -4.504 -2.635 -0.557 1.00 92.94 71 LEU A C 1
ATOM 555 O O . LEU A 1 71 ? -3.943 -1.589 -0.235 1.00 92.94 71 LEU A O 1
ATOM 559 N N . LEU A 1 72 ? -5.493 -2.662 -1.452 1.00 92.94 72 LEU A N 1
ATOM 560 C CA . LEU A 1 72 ? -5.912 -1.499 -2.236 1.00 92.94 72 LEU A CA 1
ATOM 561 C C . LEU A 1 72 ? -6.798 -0.525 -1.448 1.00 92.94 72 LEU A C 1
ATOM 563 O O . LEU A 1 72 ? -6.919 0.640 -1.836 1.00 92.94 72 LEU A O 1
ATOM 567 N N . ILE A 1 73 ? -7.398 -0.981 -0.346 1.00 92.62 73 ILE A N 1
ATOM 568 C CA . ILE A 1 73 ? -8.380 -0.228 0.438 1.00 92.62 73 ILE A CA 1
ATOM 569 C C . ILE A 1 73 ? -7.776 0.217 1.771 1.00 92.62 73 ILE A C 1
ATOM 571 O O . ILE A 1 73 ? -7.246 -0.577 2.545 1.00 92.62 73 ILE A O 1
ATOM 575 N N . CYS A 1 74 ? -7.902 1.505 2.070 1.00 91.38 74 CYS A N 1
ATOM 576 C CA . CYS A 1 74 ? -7.451 2.100 3.313 1.00 91.38 74 CYS A CA 1
ATOM 577 C C . CYS A 1 74 ? -8.336 1.641 4.484 1.00 91.38 74 CYS A C 1
ATOM 579 O O . CYS A 1 74 ? -9.541 1.899 4.484 1.00 91.38 74 CYS A O 1
ATOM 581 N N . PRO A 1 75 ? -7.782 1.003 5.531 1.00 90.00 75 PRO A N 1
ATOM 582 C CA . PRO A 1 75 ? -8.587 0.420 6.607 1.00 90.00 75 PRO A CA 1
ATOM 583 C C . PRO A 1 75 ? -9.238 1.463 7.529 1.00 90.00 75 PRO A C 1
ATOM 585 O O . PRO A 1 75 ? -10.046 1.103 8.382 1.00 90.00 75 PRO A O 1
ATOM 588 N N . ALA A 1 76 ? -8.858 2.737 7.407 1.00 87.69 76 ALA A N 1
ATOM 589 C CA . ALA A 1 76 ? -9.363 3.814 8.250 1.00 87.69 76 ALA A CA 1
ATOM 590 C C . ALA A 1 76 ? -10.660 4.442 7.714 1.00 87.69 76 ALA A C 1
ATOM 592 O O . ALA A 1 76 ? -11.554 4.746 8.499 1.00 87.69 76 ALA A O 1
ATOM 593 N N . ASP A 1 77 ? -10.775 4.621 6.397 1.00 88.25 77 ASP A N 1
ATOM 594 C CA . ASP A 1 77 ? -11.896 5.318 5.749 1.00 88.25 77 ASP A CA 1
ATOM 595 C C . ASP A 1 77 ? -12.495 4.554 4.557 1.00 88.25 77 ASP A C 1
ATOM 597 O O . ASP A 1 77 ? -13.446 5.026 3.939 1.00 88.25 77 ASP A O 1
ATOM 601 N N . SER A 1 78 ? -11.973 3.364 4.246 1.00 89.94 78 SER A N 1
ATOM 602 C CA . SER A 1 78 ? -12.351 2.555 3.079 1.00 89.94 78 SER A CA 1
ATOM 603 C C . SER A 1 78 ? -12.112 3.238 1.725 1.00 89.94 78 SER A C 1
ATOM 605 O O . SER A 1 78 ? -12.668 2.807 0.714 1.00 89.94 78 SER A O 1
ATOM 607 N N . SER A 1 79 ? -11.291 4.291 1.679 1.00 91.50 79 SER A N 1
ATOM 608 C CA . SER A 1 79 ? -10.880 4.921 0.423 1.00 91.50 79 SER A CA 1
ATOM 609 C C . SER A 1 79 ? -9.842 4.064 -0.304 1.00 91.50 79 SER A C 1
ATOM 611 O O . SER A 1 79 ? -9.097 3.306 0.315 1.00 91.50 79 SER A O 1
ATOM 613 N N . LEU A 1 80 ? -9.779 4.175 -1.631 1.00 91.88 80 LEU A N 1
ATOM 614 C CA . LEU A 1 80 ? -8.707 3.544 -2.399 1.00 91.88 80 LEU A CA 1
ATOM 615 C C . LEU A 1 80 ? -7.395 4.293 -2.173 1.00 91.88 80 LEU A C 1
ATOM 617 O O . LEU A 1 80 ? -7.367 5.528 -2.179 1.00 91.88 80 LEU A O 1
ATOM 621 N N . TYR A 1 81 ? -6.301 3.546 -2.036 1.00 92.94 81 TYR A N 1
ATOM 622 C CA . TYR A 1 81 ? -4.978 4.147 -2.107 1.00 92.94 81 TYR A CA 1
ATOM 623 C C . TYR A 1 81 ? -4.713 4.685 -3.512 1.00 92.94 81 TYR A C 1
ATOM 625 O O . TYR A 1 81 ? -5.124 4.110 -4.521 1.00 92.94 81 TYR A O 1
ATOM 633 N N . VAL A 1 82 ? -3.980 5.790 -3.571 1.00 92.81 82 VAL A N 1
ATOM 634 C CA . VAL A 1 82 ? -3.495 6.390 -4.810 1.00 92.81 82 VAL A CA 1
ATOM 635 C C . VAL A 1 82 ? -1.994 6.604 -4.718 1.00 92.81 82 VAL A C 1
ATOM 637 O O . VAL A 1 82 ? -1.464 6.957 -3.662 1.00 92.81 82 VAL A O 1
ATOM 640 N N . MET A 1 83 ? -1.304 6.389 -5.834 1.00 92.75 83 MET A N 1
ATOM 641 C CA . MET A 1 83 ? 0.104 6.738 -5.970 1.00 92.75 83 MET A CA 1
ATOM 642 C C . MET A 1 83 ? 0.199 8.171 -6.486 1.00 92.75 83 MET A C 1
ATOM 644 O O . MET A 1 83 ? -0.372 8.497 -7.526 1.00 92.75 83 MET A O 1
ATOM 648 N N . ILE A 1 84 ? 0.912 9.017 -5.751 1.00 91.00 84 ILE A N 1
ATOM 649 C CA . ILE A 1 84 ? 1.289 10.357 -6.187 1.00 91.00 84 ILE A CA 1
ATOM 650 C C . ILE A 1 84 ? 2.767 10.350 -6.537 1.00 91.00 84 ILE A C 1
ATOM 652 O O . ILE A 1 84 ? 3.603 9.883 -5.761 1.00 91.00 84 ILE A O 1
ATOM 656 N N . THR A 1 85 ? 3.075 10.908 -7.700 1.00 88.44 85 THR A N 1
ATOM 657 C CA . THR A 1 85 ? 4.437 11.130 -8.171 1.00 88.44 85 THR A CA 1
ATOM 658 C C . THR A 1 85 ? 4.716 12.627 -8.186 1.00 88.44 85 THR A C 1
ATOM 660 O O . THR A 1 85 ? 3.953 13.395 -8.771 1.00 88.44 85 THR A O 1
ATOM 663 N N . ASP A 1 86 ? 5.798 13.031 -7.530 1.00 86.81 86 ASP A N 1
ATOM 664 C CA . ASP A 1 86 ? 6.291 14.405 -7.465 1.00 86.81 86 ASP A CA 1
ATOM 665 C C . ASP A 1 86 ? 7.792 14.405 -7.788 1.00 86.81 86 ASP A C 1
ATOM 667 O O . ASP A 1 86 ? 8.637 14.112 -6.938 1.00 86.81 86 ASP A O 1
ATOM 671 N N . GLY A 1 87 ? 8.117 14.630 -9.065 1.00 84.50 87 GLY A N 1
ATOM 672 C CA . GLY A 1 87 ? 9.461 14.399 -9.596 1.00 84.50 87 GLY A CA 1
ATOM 673 C C . GLY A 1 87 ? 9.873 12.933 -9.443 1.00 84.50 87 GLY A C 1
ATOM 674 O O . GLY A 1 87 ? 9.162 12.039 -9.900 1.00 84.50 87 GLY A O 1
ATOM 675 N N . ASP A 1 88 ? 10.995 12.698 -8.763 1.00 81.06 88 ASP A N 1
ATOM 676 C CA . ASP A 1 88 ? 11.506 11.352 -8.464 1.00 81.06 88 ASP A CA 1
ATOM 677 C C . ASP A 1 88 ? 10.879 10.738 -7.199 1.00 81.06 88 ASP A C 1
ATOM 679 O O . ASP A 1 88 ? 11.081 9.558 -6.901 1.00 81.06 88 ASP A O 1
ATOM 683 N N . ASN A 1 89 ? 10.097 11.514 -6.441 1.00 84.19 89 ASN A N 1
ATOM 684 C CA . ASN A 1 89 ? 9.457 11.026 -5.228 1.00 84.19 89 ASN A CA 1
ATOM 685 C C . ASN A 1 89 ? 8.113 10.379 -5.558 1.00 84.19 89 ASN A C 1
ATOM 687 O O . ASN A 1 89 ? 7.220 11.000 -6.136 1.00 84.19 89 ASN A O 1
ATOM 691 N N . ARG A 1 90 ? 7.944 9.127 -5.129 1.00 86.88 90 ARG A N 1
ATOM 692 C CA . ARG A 1 90 ? 6.678 8.394 -5.211 1.00 86.88 90 ARG A CA 1
ATOM 693 C C . ARG A 1 90 ? 6.159 8.150 -3.807 1.00 86.88 90 ARG A C 1
ATOM 695 O O . ARG A 1 90 ? 6.878 7.623 -2.961 1.00 86.88 90 ARG A O 1
ATOM 702 N N . ARG A 1 91 ? 4.905 8.518 -3.568 1.00 89.00 91 ARG A N 1
ATOM 703 C CA . ARG A 1 91 ? 4.224 8.287 -2.294 1.00 89.00 91 ARG A CA 1
ATOM 704 C C . ARG A 1 91 ? 2.870 7.646 -2.523 1.00 89.00 91 ARG A C 1
ATOM 706 O O . ARG A 1 91 ? 2.199 7.919 -3.514 1.00 89.00 91 ARG A O 1
ATOM 713 N N . ILE A 1 92 ? 2.476 6.788 -1.595 1.00 91.50 92 ILE A N 1
ATOM 714 C CA . ILE A 1 92 ? 1.158 6.163 -1.584 1.00 91.50 92 ILE A CA 1
ATOM 715 C C . ILE A 1 92 ? 0.335 6.845 -0.500 1.00 91.50 92 ILE A C 1
ATOM 717 O O . ILE A 1 92 ? 0.791 6.974 0.635 1.00 91.50 92 ILE A O 1
ATOM 721 N N . GLN A 1 93 ? -0.874 7.282 -0.832 1.00 90.56 93 GLN A N 1
ATOM 722 C CA . GLN A 1 93 ? -1.745 7.982 0.108 1.00 90.56 93 GLN A CA 1
ATOM 723 C C . GLN A 1 93 ? -3.190 7.498 0.019 1.00 90.56 93 GLN A C 1
ATOM 725 O O . GLN A 1 93 ? -3.628 7.020 -1.023 1.00 90.56 93 GLN A O 1
ATOM 730 N N . CYS A 1 94 ? -3.927 7.666 1.113 1.00 89.19 94 CYS A N 1
ATOM 731 C CA . CYS A 1 94 ? -5.383 7.545 1.167 1.00 89.19 94 CYS A CA 1
ATOM 732 C C . CYS A 1 94 ? -5.962 8.829 1.787 1.00 89.19 94 CYS A C 1
ATOM 734 O O . CYS A 1 94 ? -5.204 9.635 2.338 1.00 89.19 94 CYS A O 1
ATOM 736 N N . SER A 1 95 ? -7.277 9.046 1.704 1.00 84.56 95 SER A N 1
ATOM 737 C CA . SER A 1 95 ? -7.899 10.307 2.145 1.00 84.56 95 SER A CA 1
ATOM 738 C C . SER A 1 95 ? -7.758 10.572 3.651 1.00 84.56 95 SER A C 1
ATOM 740 O O . SER A 1 95 ? -7.659 11.731 4.050 1.00 84.56 95 SER A O 1
ATOM 742 N N . PHE A 1 96 ? -7.689 9.527 4.479 1.00 81.81 96 PHE A N 1
ATOM 743 C CA . PHE A 1 96 ? -7.526 9.645 5.933 1.00 81.81 96 PHE A CA 1
ATOM 744 C C . PHE A 1 96 ? -6.084 9.901 6.395 1.00 81.81 96 PHE A C 1
ATOM 746 O O . PHE A 1 96 ? -5.869 10.548 7.415 1.00 81.81 96 PHE A O 1
ATOM 753 N N . CYS A 1 97 ? -5.086 9.383 5.676 1.00 73.88 97 CYS A N 1
ATOM 754 C CA . CYS A 1 97 ? -3.698 9.288 6.161 1.00 73.88 97 CYS A CA 1
ATOM 755 C C . CYS A 1 97 ? -2.725 10.134 5.337 1.00 73.88 97 CYS A C 1
ATOM 757 O O . CYS A 1 97 ? -1.565 9.749 5.161 1.00 73.88 97 CYS A O 1
ATOM 759 N N . GLY A 1 98 ? -3.226 11.231 4.763 1.00 63.8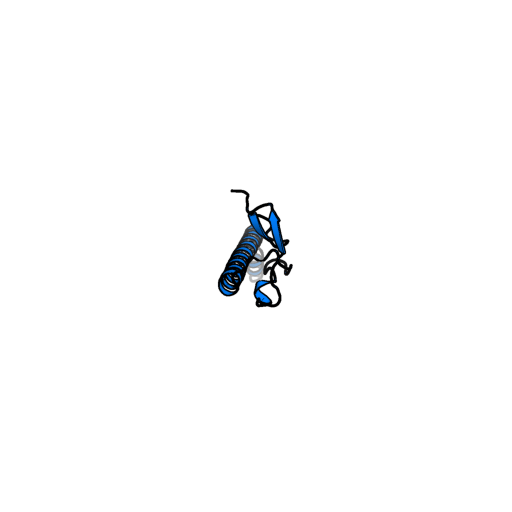1 98 GLY A N 1
ATOM 760 C CA . GLY A 1 98 ? -2.448 12.137 3.924 1.00 63.81 98 GLY A CA 1
ATOM 761 C C . GLY A 1 98 ? -1.198 12.637 4.647 1.00 63.81 98 GLY A C 1
ATOM 762 O O . GLY A 1 98 ? -1.304 13.136 5.760 1.00 63.81 98 GLY A O 1
ATOM 763 N N . ASP A 1 99 ? -0.050 12.439 3.990 1.00 60.06 99 ASP A N 1
ATOM 764 C CA . ASP A 1 99 ? 1.318 12.818 4.364 1.00 60.06 99 ASP A CA 1
ATOM 765 C C . ASP A 1 99 ? 1.542 13.218 5.837 1.00 60.06 99 ASP A C 1
ATOM 767 O O . ASP A 1 99 ? 1.540 14.391 6.204 1.00 60.06 99 ASP A O 1
ATOM 771 N N . ASP A 1 100 ? 1.930 12.236 6.657 1.00 52.66 100 ASP A N 1
ATOM 772 C CA . ASP A 1 100 ? 2.692 12.458 7.897 1.00 52.66 100 ASP A CA 1
ATOM 773 C C . ASP A 1 100 ? 4.126 12.978 7.597 1.00 52.66 100 ASP A C 1
ATOM 775 O O . ASP A 1 100 ? 5.078 12.660 8.307 1.00 52.66 100 ASP A O 1
ATOM 779 N N . SER A 1 101 ? 4.332 13.780 6.546 1.00 44.91 101 SER A N 1
ATOM 780 C CA . SER A 1 101 ? 5.613 14.441 6.253 1.00 44.91 101 SER A CA 1
ATOM 781 C C . SER A 1 101 ? 5.781 15.743 7.052 1.00 44.91 101 SER A C 1
ATOM 783 O O . SER A 1 101 ? 6.363 16.711 6.568 1.00 44.91 101 SER A O 1
ATOM 785 N N . SER A 1 102 ? 5.238 15.774 8.271 1.00 39.56 102 SER A N 1
ATOM 786 C CA . SER A 1 102 ? 5.458 16.824 9.269 1.00 39.56 102 SER A CA 1
ATOM 787 C C . SER A 1 102 ? 6.287 16.241 10.415 1.00 39.56 102 SER A C 1
ATOM 789 O O . SER A 1 102 ? 5.781 16.034 11.517 1.00 39.56 102 SER A O 1
ATOM 791 N N . PHE A 1 103 ? 7.548 15.928 10.124 1.00 37.50 103 PHE A N 1
ATOM 792 C CA . PHE A 1 103 ? 8.601 15.709 11.115 1.00 37.50 103 PHE A CA 1
ATOM 793 C C . PHE A 1 103 ? 9.802 16.576 10.756 1.00 37.50 103 PHE A C 1
ATOM 795 O O . PHE A 1 103 ? 10.142 16.625 9.552 1.00 37.50 103 PHE A O 1
#

Foldseek 3Di:
DPPDDPVVVVVVVPPPDPPPDPVPVVVVLLVVLLVQQVVLQVVQVVQQVVVCVVVVHDDPWRPVVSDDPSSQARPNPRFGWIWDDDPPDIGIDGPSNPDPVPD

pLDDT: mean 79.17, std 18.62, range [37.5, 97.31]

Solvent-accessible surface area (backbone atoms only — not comparable to full-atom values): 6576 Å² total; per-residue (Å²): 144,89,86,76,74,76,70,70,65,56,65,73,72,66,66,74,73,95,74,86,63,68,76,59,53,54,52,50,51,52,51,48,36,51,50,52,33,52,51,45,50,50,54,39,50,51,52,51,52,50,50,24,63,76,66,76,48,81,78,89,55,76,63,66,93,80,51,62,71,77,57,45,40,31,81,64,72,69,36,61,56,45,58,48,74,60,88,92,46,76,47,78,37,32,87,82,63,60,76,85,80,82,122

Secondary structure (DSSP, 8-state):
---SSTTHHHHGGG-----S-HHHHHHHHHHHHHHHHHHHHHHHHHHHHHHHHHHT---SS--GGGS-HHHHB-T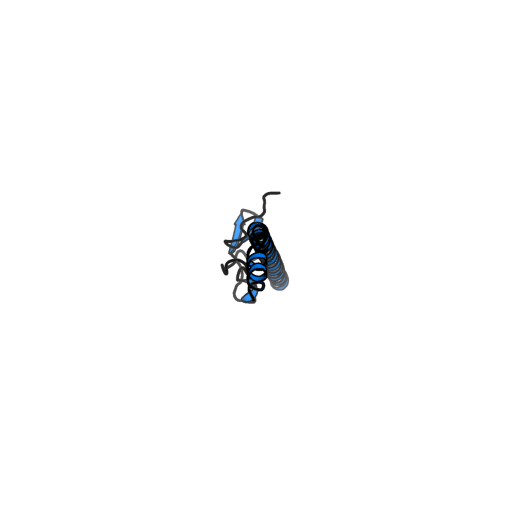TT-PBPEEEEETTEEEEE-SSS------

Mean predicted aligned error: 12.55 Å

Nearest PDB structures (foldseek):
  4noa-assembly1_A  TM=5.297E-01  e=7.387E+00  Pseudomonas aeruginosa PAO1